Protein AF-A0A0C1JSB1-F1 (afdb_monomer_lite)

pLDDT: mean 95.95, std 3.44, range [80.06, 98.5]

Structure (mmCIF, N/CA/C/O backbone):
data_AF-A0A0C1JSB1-F1
#
_entry.id   AF-A0A0C1JSB1-F1
#
loop_
_atom_site.group_PDB
_atom_site.id
_atom_site.type_symbol
_atom_site.label_atom_id
_atom_site.label_alt_id
_atom_site.label_comp_id
_atom_site.label_asym_id
_atom_site.label_entity_id
_atom_site.label_seq_id
_atom_site.pdbx_PDB_ins_code
_atom_site.Cartn_x
_atom_site.Cartn_y
_atom_site.Cartn_z
_atom_site.occupancy
_atom_site.B_iso_or_equiv
_atom_site.auth_seq_id
_atom_site.auth_comp_id
_atom_site.auth_asym_id
_atom_site.auth_atom_id
_atom_site.pdbx_PDB_model_num
ATOM 1 N N . MET A 1 1 ? -9.787 3.007 -3.501 1.00 96.12 1 MET A N 1
ATOM 2 C CA . MET A 1 1 ? -8.803 3.894 -2.848 1.00 96.12 1 MET A CA 1
ATOM 3 C C . MET A 1 1 ? -7.489 3.780 -3.593 1.00 96.12 1 MET A C 1
ATOM 5 O O . MET A 1 1 ? -7.045 2.666 -3.824 1.00 96.12 1 MET A O 1
ATOM 9 N N . ILE A 1 2 ? -6.905 4.908 -3.987 1.00 98.06 2 ILE A N 1
ATOM 10 C CA . ILE A 1 2 ? -5.619 4.972 -4.689 1.00 98.06 2 ILE A CA 1
ATOM 11 C C . ILE A 1 2 ? -4.544 5.302 -3.660 1.00 98.06 2 ILE A C 1
ATOM 13 O O . ILE A 1 2 ? -4.746 6.192 -2.830 1.00 98.06 2 ILE A O 1
ATOM 17 N N . VAL A 1 3 ? -3.413 4.611 -3.738 1.00 98.06 3 VAL A N 1
ATOM 18 C CA . VAL A 1 3 ? -2.219 4.910 -2.952 1.00 98.06 3 VAL A CA 1
ATOM 19 C C . VAL A 1 3 ? -0.974 4.919 -3.833 1.00 98.06 3 VAL A C 1
ATOM 21 O O . VAL A 1 3 ? -0.948 4.290 -4.891 1.00 98.06 3 VAL A O 1
ATOM 24 N N . VAL A 1 4 ? 0.066 5.614 -3.378 1.00 98.00 4 VAL A N 1
ATOM 25 C CA . VAL A 1 4 ? 1.401 5.570 -3.988 1.00 98.00 4 VAL A CA 1
ATOM 26 C C . VAL A 1 4 ? 2.393 5.109 -2.936 1.00 98.00 4 VAL A C 1
ATOM 28 O O . VAL A 1 4 ? 2.430 5.661 -1.838 1.00 98.00 4 VAL A O 1
ATOM 31 N N . PHE A 1 5 ? 3.200 4.110 -3.269 1.00 97.81 5 PHE A N 1
ATOM 32 C CA . PHE A 1 5 ? 4.210 3.526 -2.395 1.00 97.81 5 PHE A CA 1
ATOM 33 C C . PHE A 1 5 ? 5.607 3.707 -2.990 1.00 97.81 5 PHE A C 1
ATOM 35 O O . PHE A 1 5 ? 5.824 3.423 -4.164 1.00 97.81 5 PHE A O 1
ATOM 42 N N . SER A 1 6 ? 6.563 4.153 -2.177 1.00 95.94 6 SER A N 1
ATOM 43 C CA . SER A 1 6 ? 7.982 4.199 -2.538 1.00 95.94 6 SER A CA 1
ATOM 44 C C . SER A 1 6 ? 8.632 2.872 -2.173 1.00 95.94 6 SER A C 1
ATOM 46 O O . SER A 1 6 ? 8.809 2.576 -0.994 1.00 95.94 6 SER A O 1
ATOM 48 N N . GLN A 1 7 ? 9.039 2.085 -3.169 1.00 93.62 7 GLN A N 1
ATOM 49 C CA . GLN A 1 7 ? 9.867 0.898 -2.941 1.00 93.62 7 GLN A CA 1
ATOM 50 C C . GLN A 1 7 ? 11.264 1.270 -2.439 1.00 93.62 7 GLN A C 1
ATOM 52 O O . GLN A 1 7 ? 11.863 0.509 -1.685 1.00 93.62 7 GLN A O 1
ATOM 57 N N . LYS A 1 8 ? 11.782 2.445 -2.815 1.00 93.44 8 LYS A N 1
ATOM 58 C CA . LYS A 1 8 ? 13.084 2.920 -2.334 1.00 93.44 8 LYS A CA 1
ATOM 59 C C . LYS A 1 8 ? 13.058 3.203 -0.831 1.00 93.44 8 LYS A C 1
ATOM 61 O O . LYS A 1 8 ? 13.956 2.777 -0.118 1.00 93.44 8 LYS A O 1
ATOM 66 N N . ASP A 1 9 ? 12.024 3.901 -0.367 1.00 94.94 9 ASP A N 1
ATOM 67 C CA . ASP A 1 9 ? 11.911 4.339 1.032 1.00 94.94 9 ASP A CA 1
ATOM 68 C C . ASP A 1 9 ? 11.073 3.380 1.891 1.00 94.94 9 ASP A C 1
ATOM 70 O O . ASP A 1 9 ? 10.895 3.618 3.082 1.00 94.94 9 ASP A O 1
ATOM 74 N N . GLN A 1 10 ? 10.520 2.328 1.275 1.00 94.69 10 GLN A N 1
ATOM 75 C CA . GLN A 1 10 ? 9.636 1.336 1.892 1.00 94.69 10 GLN A CA 1
ATOM 76 C C . GLN A 1 10 ? 8.469 1.960 2.676 1.00 94.69 10 GLN A C 1
ATOM 78 O O . GLN A 1 10 ? 8.117 1.510 3.765 1.00 94.69 10 GLN A O 1
ATOM 83 N N . LYS A 1 11 ? 7.846 3.003 2.114 1.00 95.81 11 LYS A N 1
ATOM 84 C CA . LYS A 1 11 ? 6.739 3.727 2.758 1.00 95.81 11 LYS A CA 1
ATOM 85 C C . LYS A 1 11 ? 5.672 4.176 1.773 1.00 95.81 11 LYS A C 1
ATOM 87 O O . LYS A 1 11 ? 5.943 4.402 0.591 1.00 95.81 11 LYS A O 1
ATOM 92 N N . LEU A 1 12 ? 4.463 4.375 2.289 1.00 97.25 12 LEU A N 1
ATOM 93 C CA . LEU A 1 12 ? 3.404 5.051 1.553 1.00 97.25 12 LEU A CA 1
ATOM 94 C C . LEU A 1 12 ? 3.754 6.540 1.419 1.00 97.25 12 LEU A C 1
ATOM 96 O O . LEU A 1 12 ? 4.174 7.176 2.382 1.00 97.25 12 LEU A O 1
ATOM 100 N N . LEU A 1 13 ? 3.609 7.089 0.218 1.00 97.38 13 LEU A N 1
ATOM 101 C CA . LEU A 1 13 ? 3.798 8.512 -0.073 1.00 97.38 13 LEU A CA 1
ATOM 102 C C . LEU A 1 13 ? 2.466 9.252 -0.163 1.00 97.38 13 LEU A C 1
ATOM 104 O O . LEU A 1 13 ? 2.400 10.449 0.099 1.00 97.38 13 LEU A O 1
ATOM 108 N N . PHE A 1 14 ? 1.415 8.546 -0.573 1.00 98.12 14 PHE A N 1
ATOM 109 C CA . PHE A 1 14 ? 0.112 9.133 -0.830 1.00 98.12 14 PHE A CA 1
ATOM 110 C C . PHE A 1 14 ? -1.000 8.118 -0.601 1.00 98.12 14 PHE A C 1
ATOM 112 O O . PHE A 1 14 ? -0.858 6.939 -0.924 1.00 98.12 14 PHE A O 1
ATOM 119 N N . ALA A 1 15 ? -2.134 8.621 -0.132 1.00 98.25 15 ALA A N 1
ATOM 120 C CA . ALA A 1 15 ? -3.424 7.962 -0.159 1.00 98.25 15 ALA A CA 1
ATOM 121 C C . ALA A 1 15 ? -4.501 9.011 -0.446 1.00 98.25 15 ALA A C 1
ATOM 123 O O . ALA A 1 15 ? -4.397 10.151 0.005 1.00 98.25 15 ALA A O 1
ATOM 124 N N . ASN A 1 16 ? -5.548 8.638 -1.176 1.00 97.81 16 ASN A N 1
ATOM 125 C CA . ASN A 1 16 ? -6.684 9.530 -1.396 1.00 97.81 16 ASN A CA 1
ATOM 126 C C . ASN A 1 16 ? -7.771 9.389 -0.315 1.00 97.81 16 ASN A C 1
ATOM 128 O O . ASN A 1 16 ? -7.806 8.427 0.453 1.00 97.81 16 ASN A O 1
ATOM 132 N N . GLN A 1 17 ? -8.691 1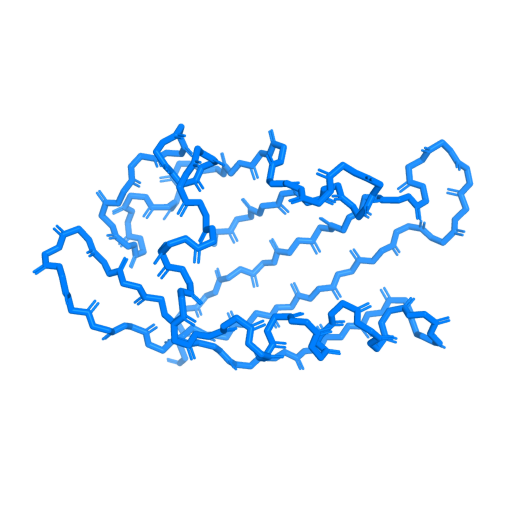0.360 -0.264 1.00 96.31 17 GLN A N 1
ATOM 133 C CA . GLN A 1 17 ? -9.724 10.460 0.780 1.00 96.31 17 GLN A CA 1
ATOM 134 C C . GLN A 1 17 ? -10.687 9.258 0.833 1.00 96.31 17 GLN A C 1
ATOM 136 O O . GLN A 1 17 ? -11.340 9.040 1.856 1.00 96.31 17 GLN A O 1
ATOM 141 N N . GLN A 1 18 ? -10.746 8.430 -0.220 1.00 96.62 18 GLN A N 1
ATOM 142 C CA . GLN A 1 18 ? -11.504 7.175 -0.230 1.00 96.62 18 GLN A CA 1
ATOM 143 C C . GLN A 1 18 ? -11.042 6.180 0.853 1.00 96.62 18 GLN A C 1
ATOM 145 O O . GLN A 1 18 ? -11.791 5.253 1.161 1.00 96.62 18 GLN A O 1
ATOM 150 N N . SER A 1 19 ? -9.871 6.371 1.474 1.00 96.44 19 SER A N 1
ATOM 151 C CA . SER A 1 19 ? -9.443 5.603 2.654 1.00 96.44 19 SER A CA 1
ATOM 152 C C . SER A 1 19 ? -10.463 5.640 3.788 1.00 96.44 19 SER A C 1
ATOM 154 O O . SER A 1 19 ? -10.711 4.623 4.438 1.00 96.44 19 SER A O 1
ATOM 156 N N . LYS A 1 20 ? -11.115 6.791 3.985 1.00 96.38 20 LYS A N 1
ATOM 157 C CA . LYS A 1 20 ? -12.090 6.983 5.059 1.00 96.38 20 LYS A CA 1
ATOM 158 C C . LYS A 1 20 ? -13.365 6.192 4.799 1.00 96.38 20 LYS A C 1
ATOM 160 O O . LYS A 1 20 ? -13.930 5.638 5.733 1.00 96.38 20 LYS A O 1
ATOM 165 N N . ALA A 1 21 ? -13.796 6.114 3.544 1.00 95.25 21 ALA A N 1
ATOM 166 C CA . ALA A 1 21 ? -14.956 5.318 3.164 1.00 95.25 21 ALA A CA 1
ATOM 167 C C . ALA A 1 21 ? -14.666 3.811 3.254 1.00 95.25 21 ALA A C 1
ATOM 169 O O . ALA A 1 21 ? -15.518 3.056 3.707 1.00 95.25 21 ALA A O 1
ATOM 170 N N . LEU A 1 22 ? -13.462 3.380 2.859 1.00 95.38 22 LEU A N 1
ATOM 171 C CA . LEU A 1 22 ? -13.114 1.960 2.769 1.00 95.38 22 LEU A CA 1
ATOM 172 C C . LEU A 1 22 ? -12.690 1.342 4.112 1.00 95.38 22 LEU A C 1
ATOM 174 O O . LEU A 1 22 ? -13.067 0.218 4.420 1.00 95.38 22 LEU A O 1
ATOM 178 N N . LEU A 1 23 ? -11.896 2.063 4.909 1.00 96.62 23 LEU A N 1
ATOM 179 C CA . LEU A 1 23 ? -11.292 1.561 6.153 1.00 96.62 23 LEU A CA 1
ATOM 180 C C . LEU A 1 23 ? -11.601 2.437 7.374 1.00 96.62 23 LEU A C 1
ATOM 182 O O . LEU A 1 23 ? -11.229 2.099 8.496 1.00 96.62 23 LEU A O 1
ATOM 186 N N . GLY A 1 24 ? -12.255 3.583 7.190 1.00 97.31 24 GLY A N 1
ATOM 187 C CA . GLY A 1 24 ? -12.534 4.531 8.269 1.00 97.31 24 GLY A CA 1
ATOM 188 C C . GLY A 1 24 ? -11.360 5.439 8.653 1.00 97.31 24 GLY A C 1
ATOM 189 O O . GLY A 1 24 ? -11.574 6.410 9.378 1.00 97.31 24 GLY A O 1
ATOM 190 N N . TRP A 1 25 ? -10.150 5.176 8.159 1.00 97.56 25 TRP A N 1
ATOM 191 C CA . TRP A 1 25 ? -8.957 5.980 8.432 1.00 97.56 25 TRP A CA 1
ATOM 192 C C . TRP A 1 25 ? -8.851 7.194 7.503 1.00 97.56 25 TRP A C 1
ATOM 194 O O . TRP A 1 25 ? -9.198 7.118 6.322 1.00 97.56 25 TRP A O 1
ATOM 204 N N . SER A 1 26 ? -8.332 8.319 8.004 1.00 98.00 26 SER A N 1
ATOM 205 C CA . SER A 1 26 ? -7.929 9.432 7.133 1.00 98.00 26 SER A CA 1
ATOM 206 C C . SER A 1 26 ? -6.757 9.025 6.233 1.00 98.00 26 SER A C 1
ATOM 208 O O . SER A 1 26 ? -6.051 8.058 6.524 1.00 98.00 26 SER A O 1
ATOM 210 N N . ALA A 1 27 ? -6.544 9.773 5.149 1.00 98.06 27 ALA A N 1
ATOM 211 C CA . ALA A 1 27 ? -5.412 9.550 4.253 1.00 98.06 27 ALA A CA 1
ATOM 212 C C . ALA A 1 27 ? -4.075 9.659 5.005 1.00 98.06 27 ALA A C 1
ATOM 214 O O . ALA A 1 27 ? -3.253 8.755 4.907 1.00 98.06 27 ALA A O 1
ATOM 215 N N . ASP A 1 28 ? -3.905 10.695 5.831 1.00 97.94 28 ASP A N 1
ATOM 216 C CA . ASP A 1 28 ? -2.674 10.915 6.603 1.00 97.94 28 ASP A CA 1
ATOM 217 C C . ASP A 1 28 ? -2.380 9.766 7.569 1.00 97.94 28 ASP A C 1
ATOM 219 O O . ASP A 1 28 ? -1.247 9.299 7.651 1.00 97.94 28 ASP A O 1
ATOM 223 N N . LYS A 1 29 ? -3.414 9.257 8.253 1.00 97.25 29 LYS A N 1
ATOM 224 C CA . LYS A 1 29 ? -3.273 8.118 9.167 1.00 97.25 29 LYS A CA 1
ATOM 225 C C . LYS A 1 29 ? -2.913 6.841 8.418 1.00 97.25 29 LYS A C 1
ATOM 227 O O . LYS A 1 29 ? -2.104 6.054 8.895 1.00 97.25 29 LYS A O 1
ATOM 232 N N . LEU A 1 30 ? -3.498 6.638 7.237 1.00 97.25 30 LEU A N 1
ATOM 233 C CA . LEU A 1 30 ? -3.139 5.509 6.390 1.00 97.25 30 LEU A CA 1
ATOM 234 C C . LEU A 1 30 ? -1.687 5.609 5.910 1.00 97.25 30 LEU A C 1
ATOM 236 O O . LEU A 1 30 ? -1.002 4.596 5.877 1.00 97.25 30 LEU A O 1
ATOM 240 N N . ILE A 1 31 ? -1.215 6.809 5.564 1.00 98.00 31 ILE A N 1
ATOM 241 C CA . ILE A 1 31 ? 0.171 7.047 5.145 1.00 98.00 31 ILE A CA 1
ATOM 242 C C . ILE A 1 31 ? 1.148 6.763 6.291 1.00 98.00 31 ILE A C 1
ATOM 244 O O . ILE A 1 31 ? 2.143 6.074 6.071 1.00 98.00 31 ILE A O 1
ATOM 248 N N . SER A 1 32 ? 0.865 7.258 7.501 1.00 97.62 32 SER A N 1
ATOM 249 C CA . SER A 1 32 ? 1.758 7.094 8.654 1.00 97.62 32 SER A CA 1
ATOM 250 C C . SER A 1 32 ? 1.818 5.655 9.169 1.00 97.62 32 SER A C 1
ATOM 252 O O . SER A 1 32 ? 2.889 5.186 9.546 1.00 97.62 32 SER A O 1
ATOM 254 N N . ASP A 1 33 ? 0.690 4.939 9.144 1.00 97.38 33 ASP A N 1
ATOM 255 C CA . ASP A 1 33 ? 0.537 3.655 9.839 1.00 97.38 33 ASP A CA 1
ATOM 256 C C . ASP A 1 33 ? 0.294 2.482 8.883 1.00 97.38 33 ASP A C 1
ATOM 258 O O . ASP A 1 33 ? -0.178 1.423 9.301 1.00 97.38 33 ASP A O 1
ATOM 262 N N . PHE A 1 34 ? 0.599 2.646 7.593 1.00 97.44 34 PHE A N 1
ATOM 263 C CA . PHE A 1 34 ? 0.240 1.678 6.555 1.00 97.44 34 PHE A CA 1
ATOM 264 C C . PHE A 1 34 ? 0.599 0.234 6.932 1.00 97.44 34 PHE A C 1
ATOM 266 O O . PHE A 1 34 ? -0.268 -0.635 6.915 1.00 97.44 34 PHE A O 1
ATOM 273 N N . ALA A 1 35 ? 1.846 -0.011 7.351 1.00 96.19 35 ALA A N 1
ATOM 274 C CA . ALA A 1 35 ? 2.331 -1.346 7.703 1.00 96.19 35 ALA A CA 1
ATOM 275 C C . ALA A 1 35 ? 1.580 -1.980 8.888 1.00 96.19 35 ALA A C 1
ATOM 277 O O . ALA A 1 35 ? 1.379 -3.190 8.900 1.00 96.19 35 ALA A O 1
ATOM 278 N N . GLN A 1 36 ? 1.142 -1.175 9.860 1.00 97.12 36 GLN A N 1
ATOM 279 C CA . GLN A 1 36 ? 0.333 -1.649 10.983 1.00 97.12 36 GLN A CA 1
ATOM 280 C C . GLN A 1 36 ? -1.109 -1.925 10.546 1.00 97.12 36 GLN A C 1
ATOM 282 O O . GLN A 1 36 ? -1.716 -2.905 10.969 1.00 97.12 36 GLN A O 1
ATOM 287 N N . ILE A 1 37 ? -1.661 -1.077 9.675 1.00 97.62 37 ILE A N 1
ATOM 288 C CA . ILE A 1 37 ? -3.010 -1.253 9.132 1.00 97.62 37 ILE A CA 1
ATOM 289 C C . ILE A 1 37 ? -3.095 -2.537 8.304 1.00 97.62 37 ILE A C 1
ATOM 291 O O . ILE A 1 37 ? -4.090 -3.244 8.407 1.00 97.62 37 ILE A O 1
ATOM 295 N N . ILE A 1 38 ? -2.066 -2.875 7.525 1.00 97.44 38 ILE A N 1
ATOM 296 C CA . ILE A 1 38 ? -2.028 -4.101 6.713 1.00 97.44 38 ILE A CA 1
ATOM 297 C C . ILE A 1 38 ? -1.228 -5.237 7.360 1.00 97.44 38 ILE A C 1
ATOM 299 O O . ILE A 1 38 ? -0.749 -6.104 6.640 1.00 97.44 38 ILE A O 1
ATOM 303 N N . GLN A 1 39 ? -1.038 -5.242 8.683 1.00 96.88 39 GLN A N 1
ATOM 304 C CA . GLN A 1 39 ? -0.153 -6.198 9.367 1.00 96.88 39 GLN A CA 1
ATOM 305 C C . GLN A 1 39 ? -0.426 -7.660 8.968 1.00 96.88 39 GLN A C 1
ATOM 307 O O . GLN A 1 39 ? 0.499 -8.370 8.576 1.00 96.88 39 GLN A O 1
ATOM 312 N N . GLU A 1 40 ? -1.693 -8.072 8.986 1.00 96.25 40 GLU A N 1
ATOM 313 C CA . GLU A 1 40 ? -2.121 -9.429 8.609 1.00 96.25 40 GLU A CA 1
ATOM 314 C C . GLU A 1 40 ? -2.049 -9.692 7.093 1.00 96.25 40 GLU A C 1
ATOM 316 O O . GLU A 1 40 ? -2.007 -10.835 6.656 1.00 96.25 40 GLU A O 1
ATOM 321 N N . GLY A 1 41 ? -2.007 -8.636 6.276 1.00 97.25 41 GLY A N 1
ATOM 322 C CA . GLY A 1 41 ? -1.857 -8.685 4.819 1.00 97.25 41 GLY A CA 1
ATOM 323 C C . GLY A 1 41 ? -0.447 -8.349 4.315 1.00 97.25 41 GLY A C 1
ATOM 324 O O . GLY A 1 41 ? -0.251 -8.118 3.117 1.00 97.25 41 GLY A O 1
ATOM 325 N N . LEU A 1 42 ? 0.544 -8.247 5.207 1.00 97.19 42 LEU A N 1
ATOM 326 C CA . LEU A 1 42 ? 1.869 -7.724 4.868 1.00 97.19 42 LEU A CA 1
ATOM 327 C C . LEU A 1 42 ? 2.647 -8.675 3.948 1.00 97.19 42 LEU A C 1
ATOM 329 O O . LEU A 1 42 ? 3.429 -8.232 3.103 1.00 97.19 42 LEU A O 1
ATOM 333 N N . ASN A 1 43 ? 2.429 -9.984 4.084 1.00 98.06 43 ASN A N 1
ATOM 334 C CA . ASN A 1 43 ? 3.067 -10.984 3.232 1.00 98.06 43 ASN A CA 1
ATOM 335 C C . ASN A 1 43 ? 2.514 -10.927 1.804 1.00 98.06 43 ASN A C 1
ATOM 337 O O . ASN A 1 43 ? 3.280 -10.971 0.845 1.00 98.06 43 ASN A O 1
ATOM 341 N N . GLU A 1 44 ? 1.204 -10.768 1.653 1.00 98.38 44 GLU A N 1
ATOM 342 C CA . GLU A 1 44 ? 0.498 -10.589 0.385 1.00 98.38 44 GLU A CA 1
ATOM 343 C C . GLU A 1 44 ? 1.000 -9.322 -0.306 1.00 98.38 44 GLU A C 1
ATOM 345 O O . GLU A 1 44 ? 1.358 -9.365 -1.483 1.00 98.38 44 GLU A O 1
ATOM 350 N N . TRP A 1 45 ? 1.114 -8.222 0.446 1.00 98.12 45 TRP A N 1
ATOM 351 C CA . TRP A 1 45 ? 1.696 -6.971 -0.033 1.00 98.12 45 TRP A CA 1
ATOM 352 C C . TRP A 1 45 ? 3.116 -7.168 -0.575 1.00 98.12 45 TRP A C 1
ATOM 354 O O . TRP A 1 45 ? 3.406 -6.790 -1.710 1.00 98.12 45 TRP A O 1
ATOM 364 N N . ARG A 1 46 ? 3.994 -7.825 0.194 1.00 97.56 46 ARG A N 1
ATOM 365 C CA . ARG A 1 46 ? 5.371 -8.131 -0.232 1.00 97.56 46 ARG A CA 1
ATOM 366 C C . ARG A 1 46 ? 5.414 -9.008 -1.480 1.00 97.56 46 ARG A C 1
ATOM 368 O O . ARG A 1 46 ? 6.212 -8.730 -2.371 1.00 97.56 46 ARG A O 1
ATOM 375 N N . ARG A 1 47 ? 4.558 -10.032 -1.572 1.00 97.50 47 ARG A N 1
ATOM 376 C CA . ARG A 1 47 ? 4.451 -10.878 -2.773 1.00 97.50 47 ARG A CA 1
ATOM 377 C C . ARG A 1 47 ? 4.019 -10.063 -3.991 1.00 97.50 47 ARG A C 1
ATOM 379 O O . ARG A 1 47 ? 4.619 -10.214 -5.049 1.00 97.50 47 ARG A O 1
ATOM 386 N N . GLY A 1 48 ? 3.049 -9.164 -3.826 1.00 97.50 48 GLY A N 1
ATOM 387 C CA . GLY A 1 48 ? 2.611 -8.260 -4.889 1.00 97.50 48 GLY A CA 1
ATOM 388 C C . GLY A 1 48 ? 3.723 -7.323 -5.361 1.00 97.50 48 GLY A C 1
ATOM 389 O O . GLY A 1 48 ? 3.942 -7.188 -6.559 1.00 97.50 48 GLY A O 1
ATOM 390 N N . LEU A 1 49 ? 4.483 -6.729 -4.436 1.00 96.81 49 LEU A N 1
ATOM 391 C CA . LEU A 1 49 ? 5.640 -5.898 -4.787 1.00 96.81 49 LEU A CA 1
ATOM 392 C C . LEU A 1 49 ? 6.751 -6.694 -5.486 1.00 96.81 49 LEU A C 1
ATOM 394 O O . LEU A 1 49 ? 7.372 -6.176 -6.410 1.00 96.81 49 LEU A O 1
ATOM 398 N N . ALA A 1 50 ? 7.009 -7.932 -5.057 1.00 96.12 50 ALA A N 1
ATOM 399 C CA . ALA A 1 50 ? 8.017 -8.792 -5.672 1.00 96.12 50 ALA A CA 1
ATOM 400 C C . ALA A 1 50 ? 7.646 -9.174 -7.114 1.00 96.12 50 ALA A C 1
ATOM 402 O O . ALA A 1 50 ? 8.521 -9.200 -7.977 1.00 96.12 50 ALA A O 1
ATOM 403 N N . ALA A 1 51 ? 6.362 -9.401 -7.404 1.00 96.00 51 ALA A N 1
ATOM 404 C CA . ALA A 1 51 ? 5.890 -9.681 -8.762 1.00 96.00 51 ALA A CA 1
ATOM 405 C C . ALA A 1 51 ? 6.154 -8.518 -9.741 1.00 96.00 51 ALA A C 1
ATOM 407 O O . ALA A 1 51 ? 6.397 -8.753 -10.923 1.00 96.00 51 ALA A O 1
ATOM 408 N N . LEU A 1 52 ? 6.221 -7.274 -9.249 1.00 94.31 52 LEU A N 1
ATOM 409 C CA . LEU A 1 52 ? 6.544 -6.101 -10.074 1.00 94.31 52 LEU A CA 1
ATOM 410 C C . LEU A 1 52 ? 8.012 -6.045 -10.537 1.00 94.31 52 LEU A C 1
ATOM 412 O O . LEU A 1 52 ? 8.394 -5.151 -11.287 1.00 94.31 52 LEU A O 1
ATOM 416 N N . THR A 1 53 ? 8.864 -6.970 -10.082 1.00 89.62 53 THR A N 1
ATOM 417 C CA . THR A 1 53 ? 10.253 -7.070 -10.566 1.00 89.62 53 THR A CA 1
ATOM 418 C C . THR A 1 53 ? 10.347 -7.707 -11.9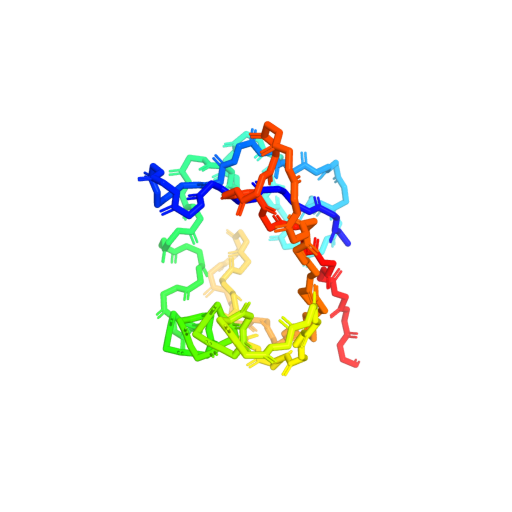51 1.00 89.62 53 THR A C 1
ATOM 420 O O . THR A 1 53 ? 11.311 -7.459 -12.673 1.00 89.62 53 THR A O 1
ATOM 423 N N . THR A 1 54 ? 9.349 -8.509 -12.329 1.00 90.19 54 THR A N 1
ATOM 424 C CA . THR A 1 54 ? 9.296 -9.232 -13.607 1.00 90.19 54 THR A CA 1
ATOM 425 C C . THR A 1 54 ? 8.088 -8.850 -14.464 1.00 90.19 54 THR A C 1
ATOM 427 O O . THR A 1 54 ? 8.078 -9.157 -15.654 1.00 90.19 54 THR A O 1
ATOM 430 N N . ALA A 1 55 ? 7.097 -8.154 -13.897 1.00 92.25 55 ALA A N 1
ATOM 431 C CA . ALA A 1 55 ? 5.909 -7.658 -14.587 1.00 92.25 55 ALA A CA 1
ATOM 432 C C . ALA A 1 55 ? 5.649 -6.176 -14.265 1.00 92.25 55 ALA A C 1
ATOM 434 O O . ALA A 1 55 ? 6.061 -5.672 -13.227 1.00 92.25 55 ALA A O 1
ATOM 435 N N . ALA A 1 56 ? 4.935 -5.466 -15.142 1.00 92.62 56 ALA A N 1
ATOM 436 C CA . ALA A 1 56 ? 4.545 -4.074 -14.884 1.00 92.62 56 ALA A CA 1
ATOM 437 C C . ALA A 1 56 ? 3.362 -3.952 -13.902 1.00 92.62 56 ALA A C 1
ATOM 439 O O . ALA A 1 56 ? 3.131 -2.881 -13.339 1.00 92.62 56 ALA A O 1
ATOM 440 N N . GLU A 1 57 ? 2.623 -5.044 -13.698 1.00 96.81 57 GLU A N 1
ATOM 441 C CA . GLU A 1 57 ? 1.396 -5.089 -12.908 1.00 96.81 57 GLU A CA 1
ATOM 442 C C . GLU A 1 57 ? 1.334 -6.365 -12.061 1.00 96.81 57 GLU A C 1
ATOM 444 O O . GLU A 1 57 ? 1.909 -7.396 -12.414 1.00 96.81 57 GLU A O 1
ATOM 449 N N . SER A 1 58 ? 0.624 -6.303 -10.935 1.00 97.81 58 SER A N 1
ATOM 450 C CA . SER A 1 58 ? 0.352 -7.451 -10.069 1.00 97.81 58 SER A CA 1
ATOM 451 C C . SER A 1 58 ? -0.989 -7.285 -9.367 1.00 97.81 58 SER A C 1
ATOM 453 O O . SER A 1 58 ? -1.338 -6.194 -8.925 1.00 97.81 58 SER A O 1
ATOM 455 N N . GLN A 1 59 ? -1.693 -8.393 -9.152 1.00 98.00 59 GLN A N 1
ATOM 456 C CA . GLN A 1 59 ? -2.924 -8.423 -8.369 1.00 98.00 59 GLN A CA 1
ATOM 457 C C . GLN A 1 59 ? -2.732 -9.246 -7.098 1.00 98.00 59 GLN A C 1
ATOM 459 O O . GLN A 1 59 ? -2.209 -10.358 -7.141 1.00 98.00 59 GLN A O 1
ATOM 464 N N . ILE A 1 60 ? -3.195 -8.719 -5.966 1.00 98.25 60 ILE A N 1
ATOM 465 C CA . ILE A 1 60 ? -3.213 -9.430 -4.684 1.00 98.25 60 ILE A CA 1
ATOM 466 C C . ILE A 1 60 ? -4.549 -9.223 -3.970 1.00 98.25 60 ILE A C 1
ATOM 468 O O . ILE A 1 60 ? -5.303 -8.291 -4.258 1.00 98.25 60 ILE A O 1
ATOM 472 N N . ARG A 1 61 ? -4.828 -10.087 -2.997 1.00 98.19 61 ARG A N 1
ATOM 473 C CA . ARG A 1 61 ? -5.842 -9.860 -1.964 1.00 98.19 61 ARG A CA 1
ATOM 474 C C . ARG A 1 61 ? -5.127 -9.810 -0.628 1.00 98.19 61 ARG A C 1
ATOM 476 O O . ARG A 1 61 ? -4.238 -10.628 -0.419 1.00 98.19 61 ARG A O 1
ATOM 483 N N . LEU A 1 62 ? -5.477 -8.863 0.235 1.00 98.06 62 LEU A N 1
ATOM 484 C CA . LEU A 1 62 ? -4.838 -8.710 1.541 1.00 98.06 62 LEU A CA 1
ATOM 485 C C . LEU A 1 62 ? -5.836 -8.288 2.615 1.00 98.06 62 LEU A C 1
ATOM 487 O O . LEU A 1 62 ? -6.866 -7.685 2.310 1.00 98.06 62 LEU A O 1
ATOM 491 N N 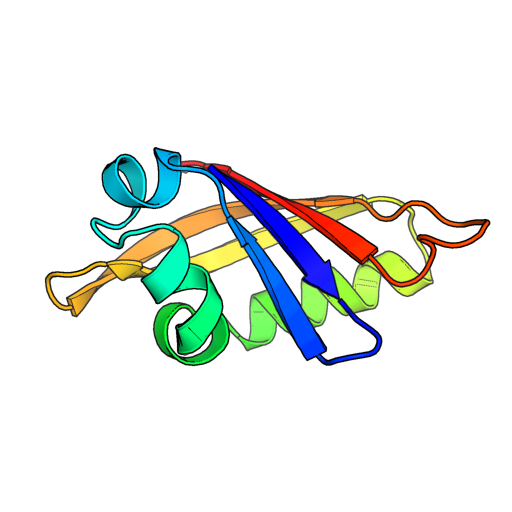. LEU A 1 63 ? -5.517 -8.603 3.868 1.00 98.12 63 LEU A N 1
ATOM 492 C CA . LEU A 1 63 ? -6.275 -8.153 5.031 1.00 98.12 63 LEU A CA 1
ATOM 493 C C . LEU A 1 63 ? -5.757 -6.793 5.508 1.00 98.12 63 LEU A C 1
ATOM 495 O O . LEU A 1 63 ? -4.551 -6.579 5.639 1.00 98.12 63 LEU A O 1
ATOM 499 N N . ALA A 1 64 ? -6.686 -5.880 5.779 1.00 97.75 64 ALA A N 1
ATOM 500 C CA . ALA A 1 64 ? -6.410 -4.581 6.375 1.00 97.75 64 ALA A CA 1
ATOM 501 C C . ALA A 1 64 ? -7.327 -4.335 7.576 1.00 97.75 64 ALA A C 1
ATOM 503 O O . ALA A 1 64 ? -8.503 -4.691 7.563 1.00 97.75 64 ALA A O 1
ATOM 504 N N . LYS A 1 65 ? -6.808 -3.679 8.610 1.00 98.06 65 LYS A N 1
ATOM 505 C CA . LYS A 1 65 ? -7.546 -3.332 9.820 1.00 98.06 65 LYS A CA 1
ATOM 506 C C . LYS A 1 65 ? -8.261 -1.996 9.648 1.00 98.06 65 LYS A C 1
ATOM 508 O O . LYS A 1 65 ? -7.632 -0.959 9.420 1.00 98.06 65 LYS A O 1
ATOM 513 N N . ASN A 1 66 ? -9.581 -1.991 9.783 1.00 97.38 66 ASN A N 1
ATOM 514 C CA . ASN A 1 66 ? -10.356 -0.754 9.788 1.00 97.38 66 ASN A CA 1
ATOM 515 C C . ASN A 1 66 ? -10.199 0.008 11.123 1.00 97.38 66 ASN A C 1
ATOM 517 O O . ASN A 1 66 ? -9.635 -0.504 12.094 1.00 97.38 66 ASN A O 1
ATOM 521 N N . LYS A 1 67 ? -10.729 1.234 11.199 1.00 97.25 67 LYS A N 1
ATOM 522 C CA . LYS A 1 67 ? -10.662 2.081 12.408 1.00 97.25 67 LYS A CA 1
ATOM 523 C C . LYS A 1 67 ? -11.297 1.477 13.666 1.00 97.25 67 LYS A C 1
ATOM 525 O O . LYS A 1 67 ? -10.979 1.904 14.769 1.00 97.25 67 LYS A O 1
ATOM 530 N N . ASN A 1 68 ? -12.199 0.511 13.498 1.00 97.38 68 ASN A N 1
ATOM 531 C CA . ASN A 1 68 ? -12.877 -0.183 14.593 1.00 97.38 68 ASN A CA 1
ATOM 532 C C . ASN A 1 68 ? -12.098 -1.431 15.041 1.00 97.38 68 ASN A C 1
ATOM 534 O O . ASN A 1 68 ? -12.542 -2.153 15.926 1.00 97.38 68 ASN A O 1
ATOM 538 N N . GLY A 1 69 ? -10.955 -1.709 14.411 1.00 95.69 69 GLY A N 1
ATOM 539 C CA . GLY A 1 69 ? -10.118 -2.857 14.708 1.00 95.69 69 GLY A CA 1
ATOM 540 C C . GLY A 1 69 ? -10.538 -4.159 14.028 1.00 95.69 69 GLY A C 1
ATOM 541 O O . GLY A 1 69 ? -9.958 -5.192 14.345 1.00 95.69 69 GLY A O 1
ATOM 542 N N . GLN A 1 70 ? -11.497 -4.122 13.102 1.00 97.06 70 GLN A N 1
ATOM 543 C CA . GLN A 1 70 ? -11.948 -5.301 12.362 1.00 97.06 70 GLN A CA 1
ATOM 544 C C . GLN A 1 70 ? -11.099 -5.510 11.110 1.00 97.06 70 GLN A C 1
ATOM 546 O O . GLN A 1 70 ? -10.662 -4.544 10.478 1.00 97.06 70 GLN A O 1
ATOM 551 N N . GLU A 1 71 ? -10.918 -6.767 10.726 1.00 97.19 71 GLU A N 1
ATOM 552 C CA . GLU A 1 71 ? -10.261 -7.135 9.478 1.00 97.19 71 GLU A CA 1
ATOM 553 C C . GLU A 1 71 ? -11.211 -6.969 8.291 1.00 97.19 71 GLU A C 1
ATOM 555 O O . GLU A 1 71 ? -12.370 -7.384 8.320 1.00 97.19 71 GLU A O 1
A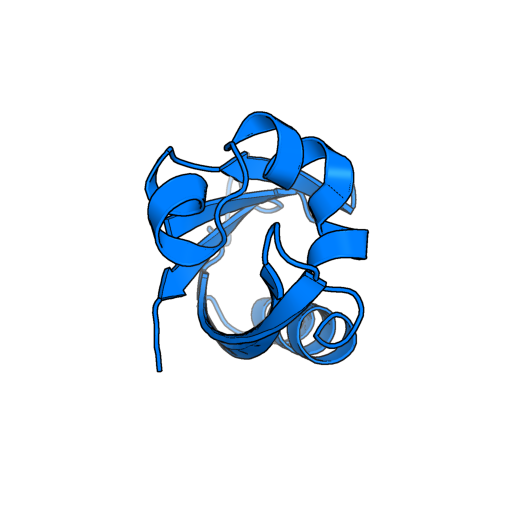TOM 560 N N . VAL A 1 72 ? -10.703 -6.348 7.233 1.00 96.88 72 VAL A N 1
ATOM 561 C CA . VAL A 1 72 ? -11.391 -6.132 5.966 1.00 96.88 72 VAL A CA 1
ATOM 562 C C . VAL A 1 72 ? -10.525 -6.729 4.867 1.00 96.88 72 VA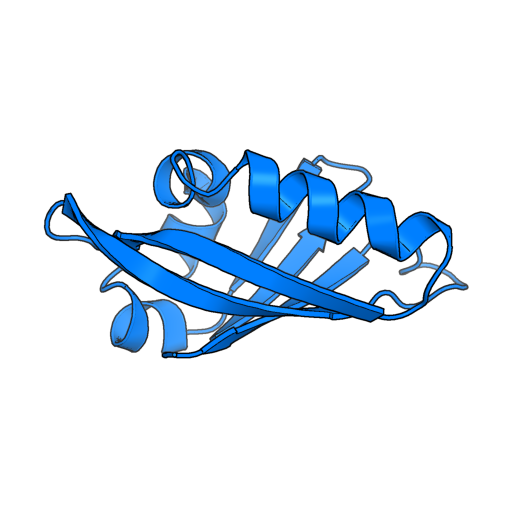L A C 1
ATOM 564 O O . VAL A 1 72 ? -9.375 -6.325 4.685 1.00 96.88 72 VAL A O 1
ATOM 567 N N . LEU A 1 73 ? -11.078 -7.688 4.125 1.00 98.00 73 LEU A N 1
ATOM 568 C CA . LEU A 1 73 ? -10.422 -8.259 2.955 1.00 98.00 73 LEU A CA 1
ATOM 569 C C . LEU A 1 73 ? -10.549 -7.301 1.768 1.00 98.00 73 LEU A C 1
ATOM 571 O O . LEU A 1 73 ? -11.654 -6.984 1.322 1.00 98.00 73 LEU A O 1
ATOM 575 N N . LEU A 1 74 ? -9.411 -6.862 1.241 1.00 97.88 74 LEU A N 1
ATOM 576 C CA . LEU A 1 74 ? -9.333 -5.947 0.111 1.00 97.88 74 LEU A CA 1
ATOM 577 C C . LEU A 1 74 ? -8.700 -6.630 -1.093 1.00 97.88 74 LEU A C 1
ATOM 579 O O . LEU A 1 74 ? -7.677 -7.309 -0.975 1.00 97.88 74 LEU A O 1
ATOM 583 N N . SER A 1 75 ? -9.265 -6.372 -2.269 1.00 98.50 75 SER A N 1
ATOM 584 C CA . SER A 1 75 ? -8.570 -6.611 -3.529 1.00 98.50 75 SER A CA 1
ATOM 585 C C . SER A 1 75 ? -7.665 -5.417 -3.840 1.00 98.50 75 SER A C 1
ATOM 587 O O . SER A 1 75 ? -8.023 -4.265 -3.577 1.00 98.50 75 SER A O 1
ATOM 589 N N . CYS A 1 76 ? -6.474 -5.689 -4.372 1.00 98.38 76 CYS A N 1
ATOM 590 C CA . CYS A 1 76 ? -5.468 -4.680 -4.681 1.00 98.38 76 CYS A CA 1
ATOM 591 C C . CYS A 1 76 ? -4.855 -4.939 -6.060 1.00 98.38 76 CYS A C 1
ATOM 593 O O . CYS A 1 76 ? -4.334 -6.026 -6.313 1.00 98.38 76 CYS A O 1
ATOM 595 N N . GLN A 1 77 ? -4.917 -3.933 -6.934 1.00 98.38 77 GLN A N 1
ATOM 596 C CA . GLN A 1 77 ? -4.122 -3.883 -8.161 1.00 98.38 77 GLN A CA 1
ATOM 597 C C . GLN A 1 77 ? -2.890 -3.023 -7.915 1.00 98.38 77 GLN A C 1
ATOM 599 O O . GLN A 1 77 ? -3.010 -1.934 -7.358 1.00 98.38 77 GLN A O 1
ATOM 604 N N . LEU A 1 78 ? -1.731 -3.503 -8.337 1.00 98.25 78 LEU A N 1
ATOM 605 C CA . LEU A 1 78 ? -0.445 -2.833 -8.238 1.00 98.25 78 LEU A CA 1
ATOM 606 C C . LEU A 1 78 ? 0.080 -2.588 -9.647 1.00 98.25 78 LEU A C 1
ATOM 608 O O . LEU A 1 78 ? 0.049 -3.496 -10.471 1.00 98.25 78 LEU A O 1
ATOM 612 N N . GLY A 1 79 ? 0.602 -1.395 -9.896 1.00 97.62 79 GLY A N 1
ATOM 613 C CA . GLY A 1 79 ? 1.283 -1.047 -11.136 1.00 97.62 79 GLY A CA 1
ATOM 614 C C . GLY A 1 79 ? 2.551 -0.254 -10.855 1.00 97.62 79 GLY A C 1
ATOM 615 O O . GLY A 1 79 ? 2.598 0.552 -9.921 1.00 97.62 79 GLY A O 1
ATOM 616 N N . ILE A 1 80 ? 3.582 -0.474 -11.663 1.00 95.38 80 ILE A N 1
ATOM 617 C CA . ILE A 1 80 ? 4.841 0.270 -11.608 1.00 95.38 80 ILE A CA 1
ATOM 618 C C . ILE A 1 80 ? 5.108 0.943 -12.952 1.00 95.38 80 ILE A C 1
ATOM 620 O O . ILE A 1 80 ? 4.807 0.398 -14.011 1.00 95.38 80 ILE A O 1
ATOM 624 N N . ILE A 1 81 ? 5.696 2.137 -12.918 1.00 88.31 81 ILE A N 1
ATOM 625 C CA . ILE A 1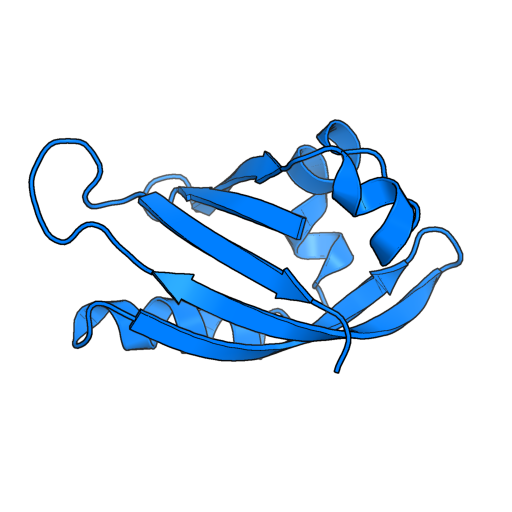 81 ? 6.227 2.777 -14.124 1.00 88.31 81 ILE A CA 1
ATOM 626 C C . ILE A 1 81 ? 7.651 2.238 -14.311 1.00 88.31 81 ILE A C 1
ATOM 628 O O . ILE A 1 81 ? 8.505 2.556 -13.494 1.00 88.31 81 ILE A O 1
ATOM 632 N N . PRO A 1 82 ? 7.959 1.431 -15.339 1.00 81.38 82 PRO A N 1
ATOM 633 C CA . PRO A 1 82 ? 9.216 0.675 -15.389 1.00 81.38 82 PRO A CA 1
ATOM 634 C C . PRO A 1 82 ? 10.463 1.529 -15.675 1.00 81.38 82 PRO A C 1
ATOM 636 O O . PRO A 1 82 ? 11.587 1.051 -15.527 1.00 81.38 82 PRO A O 1
ATOM 639 N N . SER A 1 83 ? 10.306 2.788 -16.093 1.00 85.44 83 SER A N 1
ATOM 640 C CA . SER A 1 83 ? 11.418 3.647 -16.504 1.00 85.44 83 SER A CA 1
ATOM 641 C C . SER A 1 83 ? 11.333 5.066 -15.933 1.00 85.44 83 SER A C 1
ATOM 643 O O . SER A 1 83 ? 10.330 5.494 -15.361 1.00 85.44 83 SER A O 1
ATOM 645 N N . GLY A 1 84 ? 12.434 5.809 -16.066 1.00 88.38 84 GLY A N 1
ATOM 646 C CA . GLY A 1 84 ? 12.508 7.215 -15.677 1.00 88.38 84 GLY A CA 1
ATOM 647 C C . GLY A 1 84 ? 12.665 7.448 -14.172 1.00 88.38 84 GLY A C 1
ATOM 648 O O . GLY A 1 84 ? 13.200 6.612 -13.434 1.00 88.38 84 GLY A O 1
ATOM 649 N N . LEU A 1 85 ? 12.247 8.638 -13.734 1.00 89.19 85 LEU A N 1
ATOM 650 C CA . LEU A 1 85 ? 12.414 9.119 -12.358 1.00 89.19 85 LEU A CA 1
ATOM 651 C C . LEU A 1 85 ? 11.528 8.358 -11.358 1.00 89.19 85 LEU A C 1
ATOM 653 O O . LEU A 1 85 ? 11.917 8.163 -10.210 1.00 89.19 85 LEU A O 1
ATOM 657 N N . PHE A 1 86 ? 10.366 7.881 -11.808 1.00 89.38 86 PHE A N 1
ATOM 658 C CA . PHE A 1 86 ? 9.343 7.259 -10.963 1.00 89.38 86 PHE A CA 1
ATOM 659 C C . PHE A 1 86 ? 9.440 5.732 -10.888 1.00 89.38 86 PHE A C 1
ATOM 661 O O . PHE A 1 86 ? 8.553 5.092 -10.336 1.00 89.38 86 PHE A O 1
ATOM 668 N N . ARG A 1 87 ? 10.541 5.137 -11.365 1.00 90.44 87 ARG A N 1
ATOM 669 C CA . ARG A 1 87 ? 10.731 3.675 -11.421 1.00 90.44 87 ARG A CA 1
ATOM 670 C C . ARG A 1 87 ? 10.734 2.930 -10.089 1.00 90.44 87 ARG A C 1
ATOM 672 O O . ARG A 1 87 ? 10.834 1.715 -10.066 1.00 90.44 87 ARG A O 1
ATOM 679 N N . SER A 1 88 ? 10.711 3.662 -8.982 1.00 92.06 88 SER A N 1
ATOM 680 C CA . SER A 1 88 ? 10.633 3.099 -7.632 1.00 92.06 88 SER A CA 1
ATOM 681 C C . SER A 1 88 ? 9.271 3.334 -6.982 1.00 92.06 88 SER A C 1
ATOM 683 O O . SER A 1 88 ? 9.099 3.020 -5.805 1.00 92.06 88 SER A O 1
ATOM 685 N N . TYR A 1 89 ? 8.319 3.920 -7.712 1.00 95.69 89 TYR A N 1
ATOM 686 C CA . TYR A 1 89 ? 6.986 4.226 -7.216 1.00 95.69 89 TYR A CA 1
ATOM 687 C C . TYR A 1 89 ? 5.982 3.224 -7.758 1.00 95.69 89 TYR A C 1
ATOM 689 O O . TYR A 1 89 ? 5.868 3.014 -8.963 1.00 95.69 89 TYR A O 1
ATOM 697 N N . VAL A 1 90 ? 5.232 2.641 -6.834 1.00 97.38 90 VAL A N 1
ATOM 698 C CA . VAL A 1 90 ? 4.142 1.720 -7.120 1.00 97.38 90 VAL A CA 1
ATOM 699 C C . VAL A 1 90 ? 2.837 2.456 -6.888 1.00 97.38 90 VAL A C 1
ATOM 701 O O . VAL A 1 90 ? 2.610 3.007 -5.809 1.00 97.38 90 VAL A O 1
ATOM 704 N N . ILE A 1 91 ? 1.980 2.463 -7.898 1.00 98.00 91 ILE A N 1
ATOM 705 C CA . ILE A 1 91 ? 0.602 2.927 -7.785 1.00 98.00 91 ILE A CA 1
ATOM 706 C C . ILE A 1 91 ? -0.236 1.706 -7.429 1.00 98.00 91 ILE A C 1
ATOM 708 O O . ILE A 1 91 ? -0.177 0.697 -8.129 1.00 98.00 91 ILE A O 1
ATOM 712 N N . ALA A 1 92 ? -1.007 1.784 -6.347 1.00 98.19 92 ALA A N 1
ATOM 713 C CA . ALA A 1 92 ? -1.895 0.700 -5.952 1.00 98.19 92 ALA A CA 1
ATOM 714 C C . ALA A 1 92 ? -3.345 1.169 -5.823 1.00 98.19 92 ALA A C 1
ATOM 716 O O . ALA A 1 92 ? -3.623 2.270 -5.342 1.00 98.19 92 ALA A O 1
ATOM 717 N N . ILE A 1 93 ? -4.278 0.315 -6.235 1.00 98.31 93 ILE A N 1
ATOM 718 C CA . ILE A 1 93 ? -5.716 0.559 -6.168 1.00 98.31 93 ILE A CA 1
ATOM 719 C C . ILE A 1 93 ? -6.351 -0.520 -5.301 1.00 98.31 93 ILE A C 1
ATOM 721 O O . ILE A 1 93 ? -6.432 -1.679 -5.697 1.00 98.31 93 ILE A O 1
ATOM 725 N N . PHE A 1 94 ? -6.840 -0.115 -4.133 1.00 98.12 94 PHE A N 1
ATOM 726 C CA . PHE A 1 94 ? -7.614 -0.950 -3.220 1.00 98.12 94 PHE A CA 1
ATOM 727 C C . PHE A 1 94 ? -9.115 -0.801 -3.458 1.00 98.12 94 PHE A C 1
ATOM 729 O O . PHE A 1 94 ? -9.616 0.323 -3.568 1.00 98.12 94 PHE A O 1
ATOM 736 N N . TYR A 1 95 ? -9.845 -1.908 -3.467 1.00 97.06 95 TYR A N 1
ATOM 737 C CA . TYR A 1 95 ? -11.300 -1.934 -3.610 1.00 97.06 95 TYR A CA 1
ATOM 738 C C . TYR A 1 95 ? -11.906 -3.110 -2.825 1.00 97.06 95 TYR A C 1
ATOM 740 O O . TYR A 1 95 ? -11.189 -4.072 -2.523 1.00 97.06 95 TYR A O 1
ATOM 748 N N . PRO A 1 96 ? -13.197 -3.020 -2.440 1.00 93.94 96 PRO A N 1
ATOM 749 C CA . PRO A 1 96 ? -13.913 -4.145 -1.844 1.00 93.94 96 PRO A CA 1
ATOM 750 C C . PRO A 1 96 ? -13.852 -5.371 -2.757 1.00 93.94 96 PRO A C 1
ATOM 752 O O . PRO A 1 96 ? -13.798 -5.221 -3.978 1.00 93.94 96 PRO A O 1
ATOM 755 N N . THR A 1 97 ? -13.834 -6.560 -2.157 1.00 80.06 97 THR A N 1
ATOM 756 C CA . THR A 1 97 ? -13.950 -7.818 -2.912 1.00 80.06 97 THR A CA 1
ATOM 757 C C . THR A 1 97 ? -15.369 -8.003 -3.429 1.00 80.06 97 THR A C 1
ATOM 759 O O . THR A 1 97 ? -16.303 -7.597 -2.701 1.00 80.06 97 THR A O 1
#

Organism: NCBI:txid362787

Foldseek 3Di:
DKWKAFQPVRFTPWDDQCCCVQQVDGTVCCRVCVCVQQVQFVVQVVVQVVVCVVDQKGKTWGWGAGPVRDTAIWIKIWGADCDDPRRRMIMMDIDHD

Secondary structure (DSSP, 8-state):
-EEEEETTTTEEEEE-THHHHHHS--HHHHHHHHHHHTGGGHHHHHHHHHHTTT-SEEEEEEEEE-TTS-EEEEEEEEEE--SSTTTTEEEEEEEE-

Radius of gyration: 12.52 Å; chains: 1; bounding box: 28×22×31 Å

Sequence (97 aa):
MIVVFSQKDQKLLFANQQSKALLGWSADKLISDFAQIIQEGLNEWRRGLAALTTAAESQIRLLAKNKNGQEVLLSCQLGIIPSGLFRSYVIAIFYPT

InterPro domains:
  IPR040578 UPF0242, C-terminal PAS-like domain [PF18095] (1-96)